Protein AF-A0A432Q022-F1 (afdb_monomer)

pLDDT: mean 91.61, std 12.73, range [36.84, 97.88]

Radius of gyration: 12.52 Å; Cα contacts (8 Å, |Δi|>4): 66; chains: 1; bounding box: 34×26×29 Å

Structure (mmCIF, N/CA/C/O backbone):
data_AF-A0A432Q022-F1
#
_entry.id   AF-A0A432Q022-F1
#
loop_
_atom_site.group_PDB
_atom_site.id
_atom_site.type_symbol
_atom_site.label_atom_id
_atom_site.label_alt_id
_atom_site.label_comp_id
_atom_site.label_asym_id
_atom_site.label_entity_id
_atom_site.label_seq_id
_atom_site.pdbx_PDB_ins_code
_atom_site.Cartn_x
_atom_site.Cartn_y
_atom_site.Cartn_z
_atom_site.occupancy
_atom_site.B_iso_or_equiv
_atom_site.auth_seq_id
_atom_site.auth_comp_id
_atom_site.auth_asym_id
_atom_site.auth_atom_id
_atom_site.pdbx_PDB_model_num
ATOM 1 N N . MET A 1 1 ? 26.100 -7.385 8.720 1.00 36.84 1 MET A N 1
ATOM 2 C CA . MET A 1 1 ? 25.036 -6.744 9.517 1.00 36.84 1 MET A CA 1
ATOM 3 C C . MET A 1 1 ? 23.975 -6.313 8.521 1.00 36.84 1 MET A C 1
ATOM 5 O O . MET A 1 1 ? 24.187 -5.323 7.834 1.00 36.84 1 MET A O 1
ATOM 9 N N . ALA A 1 2 ? 22.943 -7.134 8.300 1.00 43.47 2 ALA A N 1
ATOM 10 C CA . ALA A 1 2 ? 21.849 -6.739 7.416 1.00 43.47 2 ALA A CA 1
ATOM 11 C C . ALA A 1 2 ? 21.203 -5.506 8.050 1.00 43.47 2 ALA A C 1
ATOM 13 O O . ALA A 1 2 ? 20.818 -5.553 9.219 1.00 43.47 2 ALA A O 1
ATOM 14 N N . ALA A 1 3 ? 21.201 -4.376 7.345 1.00 49.00 3 ALA A N 1
ATOM 15 C CA . ALA A 1 3 ? 20.470 -3.212 7.807 1.00 49.00 3 ALA A CA 1
ATOM 16 C C . ALA A 1 3 ? 19.011 -3.650 7.951 1.00 49.00 3 ALA A C 1
ATOM 18 O O . ALA A 1 3 ? 18.385 -4.023 6.962 1.00 49.00 3 ALA A O 1
ATOM 19 N N . VAL A 1 4 ? 18.497 -3.675 9.180 1.00 56.38 4 VAL A N 1
ATOM 20 C CA . VAL A 1 4 ? 17.073 -3.897 9.422 1.00 56.38 4 VAL A CA 1
ATOM 21 C C . VAL A 1 4 ? 16.376 -2.683 8.820 1.00 56.38 4 VAL A C 1
ATOM 23 O O . VAL A 1 4 ? 16.372 -1.610 9.427 1.00 56.38 4 VAL A O 1
ATOM 26 N N . MET A 1 5 ? 15.900 -2.804 7.579 1.00 69.06 5 MET A N 1
ATOM 27 C CA . MET A 1 5 ? 15.136 -1.748 6.927 1.00 69.06 5 MET A CA 1
ATOM 28 C C . MET A 1 5 ? 13.882 -1.537 7.765 1.00 69.06 5 MET A C 1
ATOM 30 O O . MET A 1 5 ? 13.009 -2.397 7.793 1.00 69.06 5 MET A O 1
ATOM 34 N N . ARG A 1 6 ? 13.818 -0.425 8.499 1.00 84.62 6 ARG A N 1
ATOM 35 C CA . ARG A 1 6 ? 12.629 -0.053 9.266 1.00 84.62 6 ARG A CA 1
ATOM 36 C C . ARG A 1 6 ? 11.534 0.389 8.307 1.00 84.62 6 ARG A C 1
ATOM 38 O O . ARG A 1 6 ? 11.831 1.040 7.305 1.00 84.62 6 ARG A O 1
ATOM 45 N N . PHE A 1 7 ? 10.292 0.062 8.643 1.00 92.31 7 PHE A N 1
ATOM 46 C CA . PHE A 1 7 ? 9.139 0.591 7.932 1.00 92.31 7 PHE A CA 1
ATOM 47 C C . PHE A 1 7 ? 9.172 2.130 7.946 1.00 92.31 7 PHE A C 1
ATOM 49 O O . PHE A 1 7 ? 9.502 2.750 8.960 1.00 92.31 7 PHE A O 1
ATOM 56 N N . SER A 1 8 ? 8.872 2.749 6.806 1.00 94.19 8 SER A N 1
ATOM 57 C CA . SER A 1 8 ? 8.811 4.202 6.654 1.00 94.19 8 SER A CA 1
ATOM 58 C C . SER A 1 8 ? 7.850 4.555 5.529 1.00 94.19 8 SER A C 1
ATOM 60 O O . SER A 1 8 ? 7.923 3.967 4.454 1.00 94.19 8 SER A O 1
ATOM 62 N N . GLU A 1 9 ? 6.992 5.556 5.731 1.00 95.06 9 GLU A N 1
ATOM 63 C CA . GLU A 1 9 ? 6.080 6.019 4.678 1.00 95.06 9 GLU A CA 1
ATOM 64 C C . GLU A 1 9 ? 6.822 6.569 3.439 1.00 95.06 9 GLU A C 1
ATOM 66 O O . GLU A 1 9 ? 6.267 6.598 2.340 1.00 95.06 9 GLU A O 1
ATOM 71 N N . ASP A 1 10 ? 8.079 6.993 3.589 1.00 96.31 10 ASP A N 1
ATOM 72 C CA . ASP A 1 10 ? 8.897 7.504 2.484 1.00 96.31 10 ASP A CA 1
ATOM 73 C C . ASP A 1 10 ? 9.543 6.379 1.651 1.00 96.31 10 ASP A C 1
ATOM 75 O O . ASP A 1 10 ? 10.188 6.657 0.639 1.00 96.31 10 ASP A O 1
ATOM 79 N N . MET A 1 11 ? 9.366 5.105 2.030 1.00 95.38 11 MET A N 1
ATOM 80 C CA . MET A 1 11 ? 9.902 3.983 1.259 1.00 95.38 11 MET A CA 1
ATOM 81 C C . MET A 1 11 ? 9.158 3.797 -0.075 1.00 95.38 11 MET A C 1
ATOM 83 O O . MET A 1 11 ? 7.950 4.062 -0.145 1.00 95.38 11 MET A O 1
ATOM 87 N N . PRO A 1 12 ? 9.837 3.302 -1.129 1.00 97.19 12 PRO A N 1
ATOM 88 C CA . PRO A 1 12 ? 9.181 2.957 -2.384 1.00 97.19 12 PRO A CA 1
ATOM 89 C C . PRO A 1 12 ? 8.099 1.896 -2.174 1.00 97.19 12 PRO A C 1
ATOM 91 O O . PRO A 1 12 ? 8.301 0.910 -1.461 1.00 97.19 12 PRO A O 1
ATOM 94 N N . LEU A 1 13 ? 6.959 2.073 -2.842 1.00 96.56 13 LEU A N 1
ATOM 95 C CA . LEU A 1 13 ? 5.850 1.126 -2.784 1.00 96.56 13 LEU A CA 1
ATOM 96 C C . LEU A 1 13 ? 6.261 -0.239 -3.351 1.00 96.56 13 LEU A C 1
ATOM 98 O O . LEU A 1 13 ? 5.849 -1.268 -2.830 1.00 96.56 13 LEU A O 1
ATOM 102 N N . THR A 1 14 ? 7.135 -0.260 -4.358 1.00 96.38 14 THR A N 1
ATOM 103 C CA . THR A 1 14 ? 7.719 -1.498 -4.895 1.00 96.38 14 THR A CA 1
ATOM 104 C C . THR A 1 14 ? 8.537 -2.250 -3.855 1.00 96.38 14 THR A C 1
ATOM 106 O O . THR A 1 14 ? 8.346 -3.447 -3.703 1.00 96.38 14 THR A O 1
ATOM 109 N N . THR A 1 15 ? 9.371 -1.561 -3.072 1.00 95.50 15 THR A N 1
ATOM 110 C CA . THR A 1 15 ? 10.149 -2.190 -1.994 1.00 95.50 15 THR A CA 1
ATOM 111 C C . THR A 1 15 ? 9.240 -2.820 -0.939 1.00 95.50 15 THR A C 1
ATOM 113 O O . THR A 1 15 ? 9.516 -3.922 -0.467 1.00 95.50 15 THR A O 1
ATOM 116 N N . LEU A 1 16 ? 8.132 -2.156 -0.587 1.00 96.00 16 LEU A N 1
ATOM 117 C CA . LEU A 1 16 ? 7.133 -2.738 0.312 1.00 96.00 16 LEU A CA 1
ATOM 118 C C . LEU A 1 16 ? 6.555 -4.033 -0.273 1.00 96.00 16 LEU A C 1
ATOM 120 O O . LEU A 1 16 ? 6.480 -5.032 0.435 1.00 96.00 16 LEU A O 1
ATOM 124 N N . LEU A 1 17 ? 6.160 -4.013 -1.547 1.00 95.75 17 LEU A N 1
ATOM 125 C CA . LEU A 1 17 ? 5.531 -5.151 -2.221 1.00 95.75 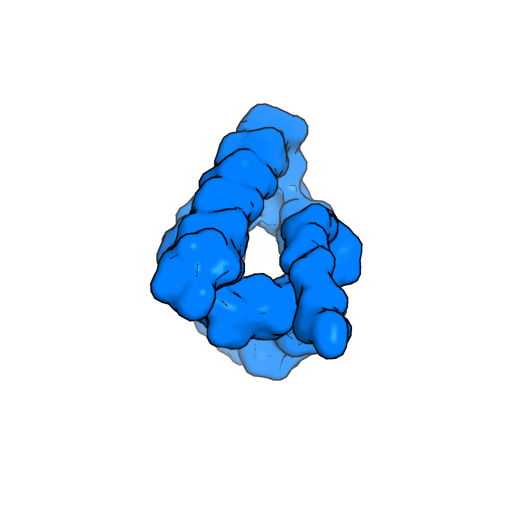17 LEU A CA 1
ATOM 126 C C . LEU A 1 17 ? 6.504 -6.308 -2.492 1.00 95.75 17 LEU A C 1
ATOM 128 O O . LEU A 1 17 ? 6.083 -7.459 -2.504 1.00 95.75 17 LEU A O 1
ATOM 132 N N . GLU A 1 18 ? 7.796 -6.033 -2.660 1.00 94.75 18 GLU A N 1
ATOM 133 C CA . GLU A 1 18 ? 8.840 -7.060 -2.770 1.00 94.75 18 GLU A CA 1
ATOM 134 C C . GLU A 1 18 ? 9.047 -7.804 -1.443 1.00 94.75 18 GLU A C 1
ATOM 136 O O . GLU A 1 18 ? 9.179 -9.027 -1.430 1.00 94.75 18 GLU A O 1
ATOM 141 N N . ILE A 1 19 ? 9.056 -7.077 -0.320 1.00 94.12 19 ILE A N 1
ATOM 142 C CA . ILE A 1 19 ? 9.266 -7.651 1.020 1.00 94.12 19 ILE A CA 1
ATOM 143 C C . ILE A 1 19 ? 7.983 -8.303 1.550 1.00 94.12 19 ILE A C 1
ATOM 145 O O . ILE A 1 19 ? 8.016 -9.365 2.175 1.00 94.12 19 ILE A O 1
ATOM 149 N N . ALA A 1 20 ? 6.844 -7.663 1.306 1.00 95.12 20 ALA A N 1
ATOM 150 C CA . ALA A 1 20 ? 5.535 -8.065 1.788 1.00 95.12 20 ALA A CA 1
ATOM 151 C C . ALA A 1 20 ? 4.487 -7.973 0.660 1.00 95.12 20 ALA A C 1
ATOM 153 O O . ALA A 1 20 ? 3.682 -7.039 0.644 1.00 95.12 20 ALA A O 1
ATOM 154 N N . PRO A 1 21 ? 4.430 -8.962 -0.253 1.00 95.25 21 PRO A N 1
ATOM 155 C CA . PRO A 1 21 ? 3.460 -8.975 -1.354 1.00 95.25 21 PRO A CA 1
ATOM 156 C C . PRO A 1 21 ? 1.997 -8.922 -0.888 1.00 95.25 21 PRO A C 1
ATOM 158 O O . PRO A 1 21 ? 1.142 -8.359 -1.559 1.00 95.25 21 PRO A O 1
ATOM 161 N N . GLU A 1 22 ? 1.712 -9.448 0.307 1.00 94.75 22 GLU A N 1
ATOM 162 C CA . GLU A 1 22 ? 0.386 -9.422 0.949 1.00 94.75 22 GLU A CA 1
ATOM 163 C C . GLU A 1 22 ? -0.153 -7.995 1.165 1.00 94.75 22 GLU A C 1
ATOM 165 O O . GLU A 1 22 ? -1.365 -7.781 1.202 1.00 94.75 22 GLU A O 1
ATOM 170 N N . CYS A 1 23 ? 0.729 -6.993 1.246 1.00 96.56 23 CYS A N 1
ATOM 171 C CA . CYS A 1 23 ? 0.335 -5.588 1.328 1.00 96.56 23 CYS A CA 1
ATOM 172 C C . CYS A 1 23 ? -0.453 -5.121 0.096 1.00 96.56 23 CYS A C 1
ATOM 174 O O . CYS A 1 23 ? -1.225 -4.166 0.195 1.00 96.56 23 CYS A O 1
ATOM 176 N N . GLU A 1 24 ? -0.291 -5.779 -1.056 1.00 96.19 24 GLU A N 1
ATOM 177 C CA . GLU A 1 24 ? -1.013 -5.442 -2.281 1.00 96.19 24 GLU A CA 1
ATOM 178 C C . GLU A 1 24 ? -2.530 -5.548 -2.097 1.00 96.19 24 GLU A C 1
ATOM 180 O O . GLU A 1 24 ? -3.262 -4.635 -2.482 1.00 96.19 24 GLU A O 1
ATOM 185 N N . GLU A 1 25 ? -3.003 -6.616 -1.450 1.00 96.31 25 GLU A N 1
ATOM 186 C CA . GLU A 1 25 ? -4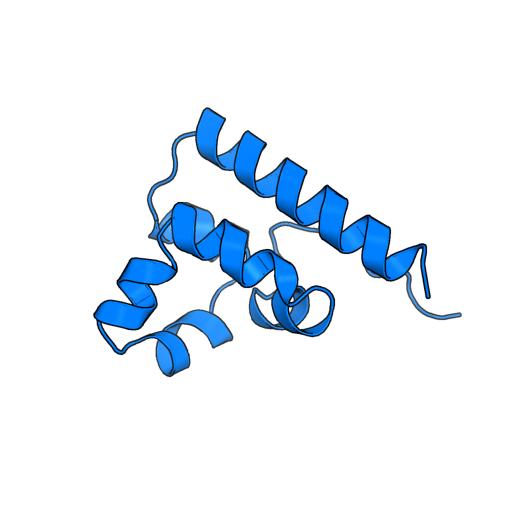.430 -6.846 -1.202 1.00 96.31 25 GLU A CA 1
ATOM 187 C C . GLU A 1 25 ? -5.028 -5.750 -0.312 1.00 96.31 25 GLU A C 1
ATOM 189 O O . GLU A 1 25 ? -6.130 -5.258 -0.565 1.00 96.31 25 GLU A O 1
ATOM 194 N N . ILE A 1 26 ? -4.270 -5.288 0.686 1.00 97.12 26 ILE A N 1
ATOM 195 C CA . ILE A 1 26 ? -4.681 -4.153 1.515 1.00 97.12 26 ILE A CA 1
ATOM 196 C C . ILE A 1 26 ? -4.772 -2.904 0.652 1.00 97.12 26 ILE A C 1
ATOM 198 O O . ILE A 1 26 ? -5.826 -2.274 0.616 1.00 97.12 26 ILE A O 1
ATOM 202 N N . LEU A 1 27 ? -3.711 -2.564 -0.081 1.00 97.25 27 LEU A N 1
ATOM 203 C CA . LEU A 1 27 ? -3.658 -1.366 -0.921 1.00 97.25 27 LEU A CA 1
ATOM 204 C C . LEU A 1 27 ? -4.782 -1.336 -1.969 1.00 97.25 27 LEU A C 1
ATOM 206 O O . LEU A 1 27 ? -5.266 -0.253 -2.310 1.00 97.25 27 LEU A O 1
ATOM 210 N N . MET A 1 28 ? -5.259 -2.495 -2.447 1.00 96.94 28 MET A N 1
ATOM 211 C CA . MET A 1 28 ? -6.421 -2.579 -3.344 1.00 96.94 28 MET A CA 1
ATOM 212 C C . MET A 1 28 ? -7.678 -1.952 -2.733 1.00 96.94 28 MET A C 1
ATOM 214 O O . MET A 1 28 ? -8.389 -1.242 -3.448 1.00 96.94 28 MET A O 1
ATOM 218 N N . ASN A 1 29 ? -7.898 -2.115 -1.426 1.00 96.56 29 ASN A N 1
ATOM 219 C CA . ASN A 1 29 ? -9.027 -1.516 -0.703 1.00 96.56 29 ASN A CA 1
ATOM 220 C C . ASN A 1 29 ? -8.885 0.000 -0.495 1.00 96.56 29 ASN A C 1
ATOM 222 O O . ASN A 1 29 ? -9.882 0.679 -0.258 1.00 96.56 29 ASN A O 1
ATOM 226 N N . TYR A 1 30 ? -7.672 0.541 -0.631 1.00 96.81 30 TYR A N 1
ATOM 227 C CA . TYR A 1 30 ? -7.376 1.971 -0.475 1.00 96.81 30 TYR A CA 1
ATOM 228 C C . TYR A 1 30 ? -7.079 2.673 -1.810 1.00 96.81 30 TYR A C 1
ATOM 230 O O . TYR A 1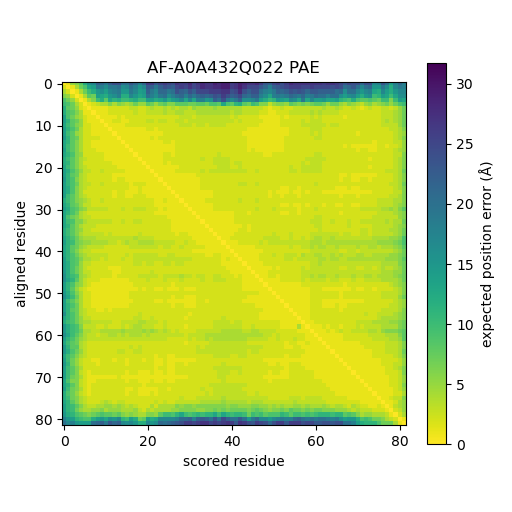 30 ? -6.587 3.796 -1.818 1.00 96.81 30 TYR A O 1
ATOM 238 N N . GLY A 1 31 ? -7.402 2.037 -2.943 1.00 95.19 31 GLY A N 1
ATOM 239 C CA . GLY A 1 31 ? -7.412 2.675 -4.265 1.00 95.19 31 GLY A CA 1
ATOM 240 C C . GLY A 1 31 ? -6.404 2.128 -5.280 1.00 95.19 31 GLY A C 1
ATOM 241 O O . GLY A 1 31 ? -6.495 2.463 -6.462 1.00 95.19 31 GLY A O 1
ATOM 242 N N . LEU A 1 32 ? -5.531 1.190 -4.894 1.00 96.75 32 LEU A N 1
ATOM 243 C CA . LEU A 1 32 ? -4.659 0.489 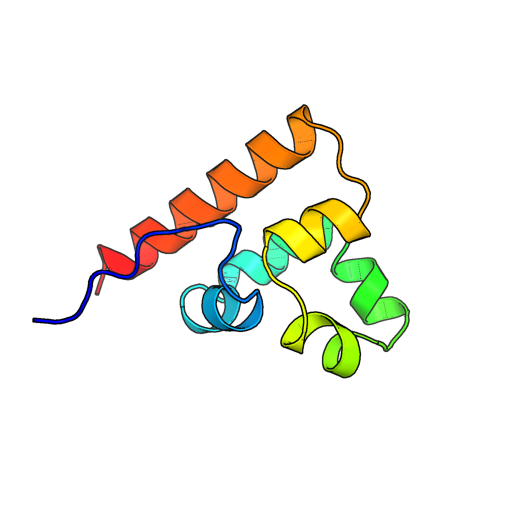-5.850 1.00 96.75 32 LEU A CA 1
ATOM 244 C C . LEU A 1 32 ? -5.467 -0.307 -6.887 1.00 96.75 32 LEU A C 1
ATOM 246 O O . LEU A 1 32 ? -5.040 -0.443 -8.032 1.00 96.75 32 LEU A O 1
ATOM 250 N N . LYS A 1 33 ? -6.666 -0.783 -6.519 1.00 97.31 33 LYS A N 1
ATOM 251 C CA . LYS A 1 33 ? -7.584 -1.449 -7.451 1.00 97.31 33 LYS A CA 1
ATOM 252 C C . LYS A 1 33 ? -7.935 -0.542 -8.631 1.00 97.31 33 LYS A C 1
ATOM 254 O O . LYS A 1 33 ? -7.839 -0.978 -9.771 1.00 97.31 33 LYS A O 1
ATOM 259 N N . LYS A 1 34 ? -8.242 0.729 -8.361 1.00 95.38 34 LYS A N 1
ATOM 260 C CA . LYS A 1 34 ? -8.551 1.714 -9.400 1.00 95.38 34 LYS A CA 1
ATOM 261 C C . LYS A 1 34 ? -7.348 1.969 -10.312 1.00 95.38 34 LYS A C 1
ATOM 263 O O . LYS A 1 34 ? -7.496 1.970 -11.523 1.00 95.38 34 LYS A O 1
ATOM 268 N N . ILE A 1 35 ? -6.143 2.086 -9.746 1.00 96.25 35 ILE A N 1
ATOM 269 C CA . ILE A 1 35 ? -4.894 2.229 -10.522 1.00 96.25 35 ILE A CA 1
ATOM 270 C C . ILE A 1 35 ? -4.710 1.064 -11.514 1.00 96.25 35 ILE A C 1
ATOM 272 O O . ILE A 1 35 ? -4.260 1.275 -12.643 1.00 96.25 35 ILE A O 1
ATOM 276 N N . LYS A 1 36 ? -5.055 -0.165 -11.103 1.00 96.06 36 LYS A N 1
ATOM 277 C CA . LYS A 1 36 ? -5.024 -1.346 -11.980 1.00 96.06 36 LYS A CA 1
ATOM 278 C C . LYS A 1 36 ? -6.106 -1.304 -13.054 1.00 96.06 36 LYS A C 1
ATOM 280 O O . LYS A 1 36 ? -5.803 -1.575 -14.211 1.00 96.06 36 LYS A O 1
ATOM 285 N N . GLU A 1 37 ? -7.338 -0.968 -12.681 1.00 97.12 37 GLU A N 1
ATOM 286 C CA . GLU A 1 37 ? -8.475 -0.858 -13.608 1.00 97.12 37 GLU A CA 1
ATOM 287 C C . GLU A 1 37 ? -8.241 0.219 -14.676 1.00 97.12 37 GLU A C 1
ATOM 289 O O . GLU A 1 37 ? -8.562 0.006 -15.843 1.00 97.12 37 GLU A O 1
ATOM 294 N N . ASP A 1 38 ? -7.589 1.321 -14.302 1.00 96.81 38 ASP A N 1
ATOM 295 C CA . ASP A 1 38 ? -7.196 2.404 -15.206 1.00 96.81 38 ASP A CA 1
ATOM 296 C C . ASP A 1 38 ? -6.003 2.020 -16.116 1.00 96.81 38 ASP A C 1
ATOM 298 O O . ASP A 1 38 ? -5.617 2.789 -16.996 1.00 96.81 38 ASP A O 1
ATOM 302 N N . GLY A 1 39 ? -5.397 0.840 -15.924 1.00 96.75 39 GLY A N 1
ATOM 303 C CA . GLY A 1 39 ? -4.311 0.319 -16.764 1.00 96.75 39 GLY A CA 1
ATOM 304 C C . GLY A 1 39 ? -2.962 1.022 -16.579 1.00 96.75 39 GLY A C 1
ATOM 305 O O . GLY A 1 39 ? -2.073 0.879 -17.417 1.00 96.75 39 GLY A O 1
ATOM 306 N N . VAL A 1 40 ? -2.784 1.780 -15.493 1.00 96.50 40 VAL A N 1
ATOM 307 C CA . VAL A 1 40 ? -1.587 2.613 -15.254 1.00 96.50 40 VAL A CA 1
ATOM 308 C C . VAL A 1 40 ? -0.670 2.075 -14.152 1.00 96.50 40 VAL A C 1
ATOM 310 O O . VAL A 1 40 ? 0.308 2.729 -13.792 1.00 96.50 40 VAL A O 1
ATOM 313 N N . TYR A 1 41 ? -0.949 0.878 -13.631 1.00 95.81 41 TYR A N 1
ATOM 314 C CA . TYR A 1 41 ? -0.198 0.251 -12.537 1.00 95.81 41 TYR A CA 1
ATOM 315 C C . TYR A 1 41 ? 1.319 0.235 -12.774 1.00 95.81 41 TYR A C 1
ATOM 317 O O . TYR A 1 41 ? 2.063 0.805 -11.978 1.00 95.81 41 TYR A O 1
ATOM 325 N N . GLU A 1 42 ? 1.761 -0.305 -13.911 1.00 95.44 42 GLU A N 1
ATOM 326 C CA . GLU A 1 42 ? 3.183 -0.431 -14.282 1.00 95.44 42 GLU A CA 1
ATOM 327 C C . GLU A 1 42 ? 3.899 0.920 -14.454 1.00 95.44 42 GLU A C 1
ATOM 329 O O . GLU A 1 42 ? 5.124 1.002 -14.441 1.00 95.44 42 GLU A O 1
ATOM 334 N N . ILE A 1 43 ? 3.142 2.006 -14.622 1.00 95.12 43 ILE A N 1
ATOM 335 C CA . ILE A 1 43 ? 3.687 3.356 -14.798 1.00 95.12 43 ILE A CA 1
ATOM 336 C C . ILE A 1 43 ? 3.760 4.077 -13.450 1.00 95.12 43 ILE A C 1
ATOM 338 O O . ILE A 1 43 ? 4.730 4.790 -13.175 1.00 95.12 43 ILE A O 1
ATOM 342 N N . VAL A 1 44 ? 2.721 3.915 -12.630 1.00 94.19 44 VAL A N 1
ATOM 343 C CA . VAL A 1 44 ? 2.506 4.676 -11.397 1.00 94.19 44 VAL A CA 1
ATOM 344 C C . VAL A 1 44 ? 3.198 4.014 -10.210 1.00 94.19 44 VAL A C 1
ATOM 346 O O . VAL A 1 44 ? 3.964 4.679 -9.517 1.00 94.19 44 VAL A O 1
ATOM 349 N N . VAL A 1 45 ? 2.982 2.716 -9.982 1.00 95.06 45 VAL A N 1
ATOM 350 C CA . VAL A 1 45 ? 3.460 2.014 -8.777 1.00 95.06 45 VAL A CA 1
ATOM 351 C C . VAL A 1 45 ? 4.982 2.068 -8.610 1.00 95.06 45 VAL A C 1
ATOM 353 O O . VAL A 1 45 ? 5.420 2.396 -7.506 1.00 95.06 45 VAL A O 1
ATOM 356 N N . PRO A 1 46 ? 5.806 1.892 -9.664 1.00 96.56 46 PRO A N 1
ATOM 357 C CA . PRO A 1 46 ? 7.262 2.019 -9.547 1.00 96.56 46 PRO A CA 1
ATOM 358 C C . PRO A 1 46 ? 7.770 3.410 -9.153 1.00 96.56 46 PRO A C 1
ATOM 360 O O . PRO A 1 46 ? 8.938 3.562 -8.804 1.00 96.56 46 PRO A O 1
ATOM 363 N N . ARG A 1 47 ? 6.920 4.440 -9.235 1.00 96.25 47 ARG A N 1
ATOM 364 C CA . ARG A 1 47 ? 7.273 5.838 -8.945 1.00 96.25 47 ARG A CA 1
ATOM 365 C C . ARG A 1 47 ? 6.726 6.327 -7.607 1.00 96.25 47 ARG A C 1
ATOM 367 O O . ARG A 1 47 ? 7.028 7.452 -7.213 1.00 96.25 47 ARG A O 1
ATOM 374 N N . LEU A 1 48 ? 5.896 5.530 -6.936 1.00 96.56 48 LEU A N 1
ATOM 375 C CA . LEU A 1 48 ? 5.255 5.918 -5.687 1.00 96.56 48 LEU A CA 1
ATOM 376 C C . LEU A 1 48 ? 6.074 5.481 -4.477 1.00 96.56 48 LEU A C 1
ATOM 378 O O . LEU A 1 48 ? 6.609 4.377 -4.424 1.00 96.56 48 LEU A O 1
ATOM 382 N N . THR A 1 49 ? 6.086 6.341 -3.464 1.00 97.88 49 THR A N 1
ATOM 383 C CA . THR A 1 49 ? 6.301 5.931 -2.074 1.00 97.88 49 THR A CA 1
ATOM 384 C C . THR A 1 49 ? 4.960 5.585 -1.428 1.00 97.88 49 THR A C 1
ATOM 386 O O . THR A 1 49 ? 3.905 5.909 -1.983 1.00 97.88 49 THR A O 1
ATOM 389 N N . ILE A 1 50 ? 4.965 4.982 -0.237 1.00 97.31 50 ILE A N 1
ATOM 390 C CA . ILE A 1 50 ? 3.724 4.754 0.529 1.00 97.31 50 ILE A CA 1
ATOM 391 C C . ILE A 1 50 ? 3.005 6.091 0.781 1.00 97.31 50 ILE A C 1
ATOM 393 O O . ILE A 1 50 ? 1.811 6.226 0.511 1.00 97.31 50 ILE A O 1
ATOM 397 N N . LYS A 1 51 ? 3.744 7.123 1.200 1.00 97.19 51 LYS A N 1
ATOM 398 C CA . LYS A 1 51 ? 3.233 8.489 1.384 1.00 97.19 51 LYS A CA 1
ATOM 399 C C . LYS A 1 51 ? 2.675 9.081 0.091 1.00 97.19 51 LYS A C 1
ATOM 401 O O . LYS A 1 51 ? 1.625 9.728 0.102 1.00 97.19 51 LYS A O 1
ATOM 406 N N . GLY A 1 52 ? 3.365 8.855 -1.028 1.00 97.44 52 GLY A N 1
ATOM 407 C CA . GLY A 1 52 ? 2.915 9.270 -2.354 1.00 97.44 52 GLY A CA 1
ATOM 408 C C . GLY A 1 52 ? 1.589 8.613 -2.733 1.00 97.44 52 GLY A C 1
ATOM 409 O O . GLY A 1 52 ? 0.686 9.299 -3.202 1.00 97.44 52 GLY A O 1
ATOM 410 N N . PHE A 1 53 ? 1.440 7.315 -2.462 1.00 97.62 53 PHE A N 1
ATOM 411 C CA . PHE A 1 53 ? 0.192 6.580 -2.666 1.00 97.62 53 PHE A CA 1
ATOM 412 C C . PHE A 1 53 ? -0.954 7.142 -1.816 1.00 97.62 53 PHE A C 1
ATOM 414 O O . PHE A 1 53 ? -2.006 7.470 -2.360 1.00 97.62 53 PHE A O 1
ATOM 421 N N . ILE A 1 54 ?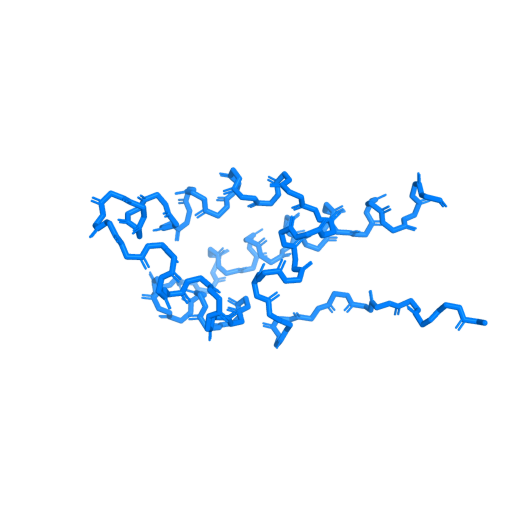 -0.735 7.332 -0.510 1.00 97.25 54 ILE A N 1
ATOM 422 C CA . ILE A 1 54 ? -1.727 7.908 0.418 1.00 97.25 54 ILE A CA 1
ATOM 423 C C . ILE A 1 54 ? -2.211 9.275 -0.085 1.00 97.25 54 ILE A C 1
ATOM 425 O O . ILE A 1 54 ? -3.413 9.546 -0.115 1.00 97.25 54 ILE A O 1
ATOM 429 N N . THR A 1 55 ? -1.269 10.115 -0.520 1.00 96.44 55 THR A N 1
ATOM 430 C CA . THR A 1 55 ? -1.558 11.451 -1.056 1.00 96.44 55 THR A CA 1
ATOM 431 C C . THR A 1 55 ? -2.348 11.365 -2.361 1.00 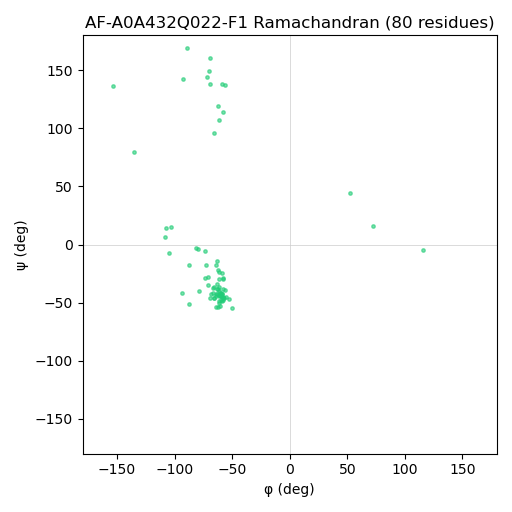96.44 55 THR A C 1
ATOM 433 O O . THR A 1 55 ? -3.350 12.056 -2.520 1.00 96.44 55 THR A O 1
ATOM 436 N N . LEU A 1 56 ? -1.931 10.495 -3.287 1.00 95.75 56 LEU A N 1
ATOM 437 C CA . LEU A 1 56 ? -2.582 10.317 -4.586 1.00 95.75 56 LEU A CA 1
ATOM 438 C C . LEU A 1 56 ? -4.025 9.819 -4.441 1.00 95.75 56 LEU A C 1
ATOM 440 O O . LEU A 1 56 ? -4.905 10.249 -5.184 1.00 95.75 56 LEU A O 1
ATOM 444 N N . MET A 1 57 ? -4.271 8.924 -3.484 1.00 95.81 57 MET A N 1
ATOM 445 C CA . MET A 1 57 ? -5.602 8.384 -3.198 1.00 95.81 57 MET A CA 1
ATOM 446 C C . MET A 1 57 ? -6.467 9.331 -2.359 1.00 95.81 57 MET A C 1
ATOM 448 O O . MET A 1 57 ? -7.645 9.048 -2.149 1.00 95.81 57 MET A O 1
ATOM 452 N N . ASN A 1 58 ? -5.910 10.466 -1.918 1.00 96.31 58 ASN A N 1
ATOM 453 C CA . ASN A 1 58 ? -6.587 11.463 -1.093 1.00 96.31 58 ASN A CA 1
ATOM 454 C C . ASN A 1 58 ? -7.235 10.838 0.158 1.00 96.31 58 ASN A C 1
ATOM 456 O O . ASN A 1 58 ? -8.395 11.109 0.483 1.00 96.31 58 ASN A O 1
ATOM 460 N N . LEU A 1 59 ? -6.494 9.947 0.827 1.00 95.75 59 LEU A N 1
ATOM 461 C CA . LEU A 1 59 ? -6.976 9.266 2.028 1.00 95.75 59 LEU A CA 1
ATOM 462 C C . LEU A 1 59 ? -7.090 10.257 3.188 1.00 95.75 59 LEU A C 1
ATOM 464 O O . LEU A 1 59 ? -6.199 11.077 3.413 1.00 95.75 59 LEU A O 1
ATOM 468 N N . LYS A 1 60 ? -8.180 10.150 3.951 1.00 94.69 60 LYS A N 1
ATOM 469 C CA . LYS A 1 60 ? -8.342 10.906 5.199 1.00 94.69 60 LYS A CA 1
ATOM 470 C C . LYS A 1 60 ? -7.380 10.392 6.268 1.00 94.69 60 LYS A C 1
ATOM 472 O O . LYS A 1 60 ? -6.926 9.256 6.192 1.00 94.69 60 LYS A O 1
ATOM 477 N N . GLU A 1 61 ? -7.133 11.207 7.289 1.00 94.19 61 GLU A N 1
ATOM 478 C CA . GLU A 1 61 ? -6.210 10.890 8.388 1.00 94.19 61 GLU A CA 1
ATOM 479 C C . GLU A 1 61 ? -6.517 9.539 9.054 1.00 94.19 61 GLU A C 1
ATOM 481 O O . GLU A 1 61 ? -5.637 8.691 9.127 1.00 94.19 61 GLU A O 1
ATOM 486 N N . GLU A 1 62 ? -7.783 9.261 9.377 1.00 95.88 62 GLU A N 1
ATOM 487 C CA . GLU A 1 62 ? -8.207 7.969 9.946 1.00 95.88 62 GLU A CA 1
ATOM 488 C C . GLU A 1 62 ? -7.874 6.775 9.028 1.00 95.88 62 GLU A C 1
ATOM 490 O O . GLU A 1 62 ? -7.377 5.743 9.473 1.00 95.88 62 GLU A O 1
ATOM 495 N N . GLN A 1 63 ? -8.105 6.921 7.718 1.00 96.75 63 GLN A N 1
ATOM 496 C CA . GLN A 1 63 ? -7.812 5.873 6.731 1.00 96.75 63 GLN A CA 1
ATOM 497 C C . GLN A 1 63 ? -6.308 5.700 6.527 1.00 96.75 63 GLN A C 1
ATOM 499 O O . GLN A 1 63 ? -5.838 4.590 6.283 1.00 96.75 63 GLN A O 1
ATOM 504 N N . LYS A 1 64 ? -5.559 6.805 6.604 1.00 95.69 64 LYS A N 1
ATOM 505 C CA . LYS A 1 64 ? -4.104 6.805 6.550 1.00 95.69 64 LYS A CA 1
ATOM 506 C C . LYS A 1 64 ? -3.542 6.015 7.728 1.00 95.69 64 LYS A C 1
ATOM 508 O O . LYS A 1 64 ? -2.736 5.119 7.501 1.00 95.69 64 LYS A O 1
ATOM 513 N N . GLU A 1 65 ? -3.941 6.345 8.953 1.00 96.00 65 GLU A N 1
ATOM 514 C CA . GLU A 1 65 ? -3.452 5.683 10.168 1.00 96.00 65 GLU A CA 1
ATOM 515 C C . GLU A 1 65 ? -3.755 4.184 10.152 1.00 96.00 65 GLU A C 1
ATOM 517 O O . GLU A 1 65 ? -2.872 3.366 10.426 1.00 96.00 65 GLU A O 1
ATOM 522 N N . GLU A 1 66 ? -4.977 3.818 9.757 1.00 97.44 66 GLU A N 1
ATOM 523 C CA . GLU A 1 66 ? -5.383 2.423 9.614 1.00 97.44 66 GLU A CA 1
ATOM 524 C C . GLU A 1 66 ? -4.536 1.689 8.563 1.00 97.44 66 GLU A C 1
ATOM 526 O O . GLU A 1 66 ? -4.024 0.599 8.833 1.00 97.44 66 GLU A O 1
ATOM 531 N N . LEU A 1 67 ? -4.360 2.281 7.375 1.00 97.50 67 LEU A N 1
ATOM 532 C CA . LEU A 1 67 ? -3.549 1.697 6.309 1.00 97.50 67 LEU A CA 1
ATOM 533 C C . LEU A 1 67 ? -2.103 1.510 6.772 1.00 97.50 67 LEU A C 1
ATOM 53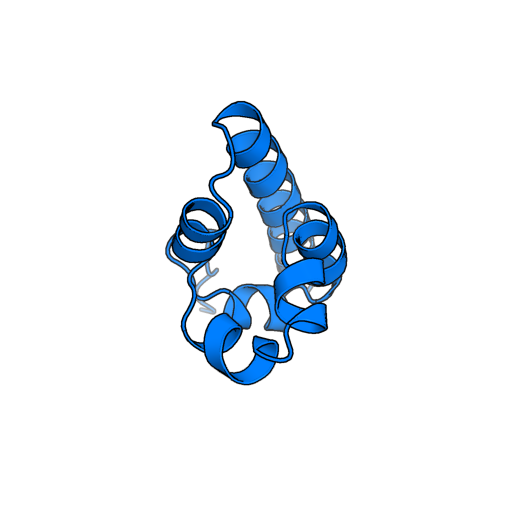5 O O . LEU A 1 67 ? -1.576 0.404 6.690 1.00 97.50 67 LEU A O 1
ATOM 539 N N . VAL A 1 68 ? -1.475 2.572 7.279 1.00 96.81 68 VAL A N 1
ATOM 540 C CA . VAL A 1 68 ? -0.070 2.565 7.706 1.00 96.81 68 VAL A CA 1
ATOM 541 C C . VAL A 1 68 ? 0.167 1.502 8.774 1.00 96.81 68 VAL A C 1
ATOM 543 O O . VAL A 1 68 ? 1.094 0.708 8.628 1.00 96.81 68 VAL A O 1
ATOM 546 N N . SER A 1 69 ? -0.712 1.416 9.775 1.00 96.62 69 SER A N 1
ATOM 547 C CA . SER A 1 69 ? -0.601 0.424 10.849 1.00 96.62 69 SER A CA 1
ATOM 548 C C . SER A 1 69 ? -0.643 -1.009 10.311 1.00 96.62 69 SER A C 1
ATOM 550 O O . SER A 1 69 ? 0.179 -1.841 10.694 1.00 96.62 69 SER A O 1
ATOM 552 N N . LYS A 1 70 ? -1.558 -1.302 9.376 1.00 97.00 70 LYS A N 1
ATOM 553 C CA . LYS A 1 70 ? -1.664 -2.638 8.766 1.00 97.00 70 LYS A CA 1
ATOM 554 C C . LYS A 1 70 ? -0.445 -2.983 7.907 1.00 97.00 70 LYS A C 1
ATOM 556 O O . LYS A 1 70 ? 0.039 -4.113 7.963 1.00 97.00 70 LYS A O 1
ATOM 561 N N . LEU A 1 71 ? 0.051 -2.029 7.114 1.00 96.81 71 LEU A N 1
ATOM 562 C CA . LEU A 1 71 ? 1.240 -2.235 6.279 1.00 96.81 71 LEU A CA 1
ATOM 563 C C . LEU A 1 71 ? 2.482 -2.485 7.140 1.00 96.81 71 LEU A C 1
ATOM 565 O O . LEU A 1 71 ? 3.245 -3.410 6.862 1.00 96.81 71 LEU A O 1
ATOM 569 N N . GLU A 1 72 ? 2.662 -1.697 8.200 1.00 95.25 72 GLU A N 1
ATOM 570 C CA . GLU A 1 72 ? 3.774 -1.845 9.136 1.00 95.25 72 GLU A CA 1
ATOM 571 C C . GLU A 1 72 ? 3.727 -3.192 9.869 1.00 95.25 72 GLU A C 1
ATOM 573 O O . GLU A 1 72 ? 4.753 -3.866 9.985 1.00 95.25 72 GLU A O 1
ATOM 578 N N . GLU A 1 73 ? 2.546 -3.629 10.315 1.00 95.50 73 GLU A N 1
ATOM 579 C CA . GLU A 1 73 ? 2.375 -4.923 10.980 1.00 95.50 73 GLU A CA 1
ATOM 580 C C . GLU A 1 73 ? 2.823 -6.086 10.082 1.00 95.50 73 GLU A C 1
ATOM 582 O O . GLU A 1 73 ? 3.594 -6.948 10.516 1.00 95.50 73 GLU A O 1
ATOM 587 N N . ILE A 1 74 ? 2.376 -6.110 8.823 1.00 94.94 74 ILE A N 1
ATOM 588 C CA . ILE A 1 74 ? 2.749 -7.165 7.870 1.00 94.94 74 ILE A CA 1
ATOM 589 C C . ILE A 1 74 ? 4.241 -7.104 7.562 1.00 94.94 74 ILE A C 1
ATOM 591 O O . ILE A 1 74 ? 4.925 -8.129 7.607 1.00 94.94 74 ILE A O 1
ATOM 595 N N . TYR A 1 75 ? 4.758 -5.909 7.291 1.00 93.75 75 TYR A N 1
ATOM 596 C CA . TYR A 1 75 ? 6.166 -5.702 6.982 1.00 93.75 75 TYR A CA 1
ATOM 597 C C . TYR A 1 75 ? 7.078 -6.202 8.116 1.00 93.75 75 TYR A C 1
ATOM 599 O O . TYR A 1 75 ? 8.001 -6.989 7.887 1.00 93.75 75 TYR A O 1
ATOM 607 N N . ASN A 1 76 ? 6.768 -5.834 9.361 1.00 91.81 76 ASN A N 1
ATOM 608 C CA . ASN A 1 76 ? 7.527 -6.260 10.536 1.00 91.81 76 ASN A CA 1
ATOM 609 C C . ASN A 1 76 ? 7.419 -7.773 10.783 1.00 91.81 76 ASN A C 1
ATOM 611 O O . ASN A 1 76 ? 8.415 -8.398 11.160 1.00 91.81 76 ASN A O 1
ATOM 615 N N . LYS A 1 77 ? 6.252 -8.388 10.532 1.00 91.19 77 LYS A N 1
ATOM 616 C CA . LYS A 1 77 ? 6.094 -9.853 10.588 1.00 91.19 77 LYS A CA 1
ATOM 617 C C . LYS A 1 77 ? 6.998 -10.563 9.582 1.00 91.19 77 LYS A C 1
ATOM 619 O O . LYS A 1 77 ? 7.612 -11.564 9.942 1.00 91.19 77 LYS A O 1
ATOM 624 N N . LYS A 1 78 ? 7.124 -10.045 8.354 1.00 89.19 78 LYS A N 1
ATOM 625 C CA . LYS A 1 78 ? 8.006 -10.633 7.329 1.00 89.19 78 LYS A CA 1
ATOM 626 C C . LYS A 1 78 ? 9.483 -10.517 7.691 1.00 89.19 78 LYS A C 1
ATOM 628 O O . LYS A 1 78 ? 10.218 -11.474 7.486 1.00 89.19 78 LYS A O 1
ATOM 633 N N . LEU A 1 79 ? 9.902 -9.405 8.296 1.00 83.50 79 LEU A N 1
ATOM 634 C CA . LEU A 1 79 ? 11.284 -9.244 8.761 1.00 83.50 79 LEU A CA 1
ATOM 635 C C . LEU A 1 79 ? 11.618 -10.052 10.023 1.00 83.50 79 LEU A C 1
ATOM 637 O O . LEU A 1 79 ? 12.773 -10.416 10.214 1.00 83.50 79 LEU A O 1
ATOM 641 N N . SER A 1 80 ? 10.635 -10.313 10.889 1.00 78.44 80 SER A N 1
ATOM 642 C CA . SER A 1 80 ? 10.841 -11.055 12.146 1.00 78.44 80 SER A CA 1
ATOM 643 C C . SER A 1 80 ? 10.722 -12.575 11.982 1.00 78.44 80 SER A C 1
ATOM 645 O O . SER A 1 80 ? 11.132 -1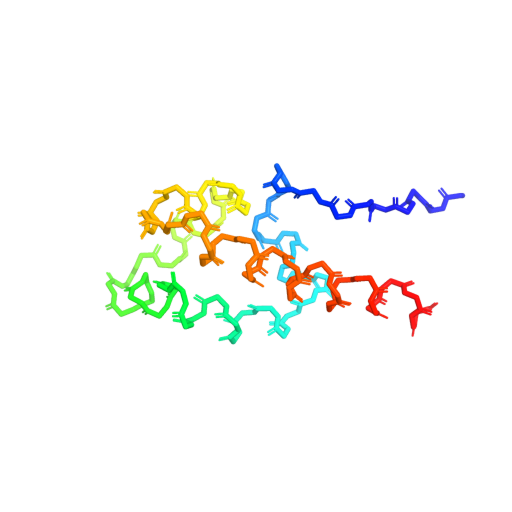3.316 12.871 1.00 78.44 80 SER A O 1
ATOM 647 N N . GLY A 1 81 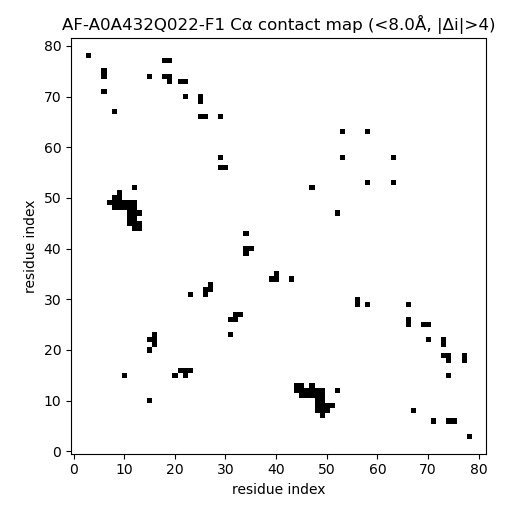? 10.120 -13.036 10.882 1.00 62.62 81 GLY A N 1
ATOM 648 C CA . GLY A 1 81 ? 9.913 -14.449 10.555 1.00 62.62 81 GLY A CA 1
ATOM 649 C C . GLY A 1 81 ? 10.875 -15.012 9.503 1.00 62.62 81 GLY A C 1
ATOM 650 O O . GLY A 1 81 ? 10.572 -16.068 8.947 1.00 62.62 81 GLY A O 1
ATOM 651 N N . GLY A 1 82 ? 11.970 -14.302 9.206 1.00 48.66 82 GLY A N 1
ATOM 652 C CA . GLY A 1 82 ? 13.029 -14.699 8.269 1.00 48.66 82 GLY A CA 1
ATOM 653 C C . GLY A 1 82 ? 14.325 -15.105 8.957 1.00 48.66 82 GLY A C 1
ATOM 654 O O . GLY A 1 82 ? 14.617 -14.559 10.044 1.00 48.66 82 GLY A O 1
#

Secondary structure (DSSP, 8-state):
--------TTSBHHHHHHH-TTHHHHHIIIIIHHHHHTT-HHHHGGG-BHHHHHHHTT--HHHHHHHHHHHHHHHHHHHH--

Nearest PDB structures (foldseek):
  2fi0-assembly1_A  TM=7.568E-01  e=1.416E+00  Streptococcus pneumoniae TIGR4

Solvent-accessible surface area (backbone atoms only — not comparable to full-atom values): 4759 Å² total; per-residue (Å²): 130,82,77,80,81,69,85,56,53,83,40,46,39,51,61,48,38,72,70,28,56,72,48,52,66,58,42,35,80,65,46,49,46,55,40,49,74,72,70,42,40,89,70,47,45,81,72,25,23,46,49,50,46,45,58,73,54,66,56,51,70,72,57,43,56,54,49,52,52,56,48,44,53,51,44,53,51,49,65,72,72,106

Sequence (82 aa):
MAAVMRFSEDMPLTTLLEIAPECEEILMNYGLKKIKEDGVYEIVVPRLTIKGFITLMNLKEEQKEELVSKLEEIYNKKLSGG

Mean predicted aligned error: 4.01 Å

Foldseek 3Di:
DPPPPADDQQAQLVVLCVLFVVLCVVVCVLCVVVCVVVVCCVPPRRVDGNVRSCVVSVPDPVRSVVSSVVSNVRNVCSSVVD